Protein AF-A0A4S1ET11-F1 (afdb_monomer)

Mean predicted aligned error: 4.86 Å

Sequence (98 aa):
SSVYYMTDGLSEVQQLQFAEPKMDIRYEKNDSDGKLLGMSIVGFDTTGWAVNSDYDPDTHTITTFNKWRGVGDASDAGTYLFRDGDFSLVQYDVDASY

Radius of gyration: 15.8 Å; Cα contacts (8 Å, |Δi|>4): 198; chains: 1; bounding box: 35×20×48 Å

Structure (mmCIF, N/CA/C/O backbone):
data_AF-A0A4S1ET11-F1
#
_entry.id   AF-A0A4S1ET11-F1
#
loop_
_atom_site.group_PDB
_atom_site.id
_atom_site.type_symbol
_atom_site.label_atom_id
_atom_site.label_alt_id
_atom_site.label_comp_id
_atom_site.label_asym_id
_atom_site.label_entity_id
_atom_site.label_seq_id
_atom_site.pdbx_PDB_ins_code
_atom_site.Cartn_x
_atom_site.Cartn_y
_atom_site.Cartn_z
_atom_site.occupancy
_atom_site.B_iso_or_equiv
_atom_site.auth_seq_id
_atom_site.auth_comp_id
_atom_site.auth_asym_id
_atom_site.auth_atom_id
_atom_site.pdbx_PDB_model_num
ATOM 1 N N . SER A 1 1 ? 4.898 12.828 0.565 1.00 88.12 1 SER A N 1
ATOM 2 C CA . SER A 1 1 ? 4.168 12.102 -0.486 1.00 88.12 1 SER A CA 1
ATOM 3 C C . SER A 1 1 ? 4.975 12.117 -1.762 1.00 88.12 1 SER A C 1
ATOM 5 O O . SER A 1 1 ? 5.713 13.076 -1.976 1.00 88.12 1 SER A O 1
ATOM 7 N N . SER A 1 2 ? 4.807 11.085 -2.578 1.00 95.69 2 SER A N 1
ATOM 8 C CA . SER A 1 2 ? 5.524 10.846 -3.829 1.00 95.69 2 SER A CA 1
ATOM 9 C C . SER A 1 2 ? 4.528 10.641 -4.973 1.00 95.69 2 SER A C 1
ATOM 11 O O . SER A 1 2 ? 3.373 10.286 -4.737 1.00 95.69 2 SER A O 1
ATOM 13 N N . VAL A 1 3 ? 4.976 10.866 -6.207 1.00 96.94 3 VAL A N 1
ATOM 14 C CA . VAL A 1 3 ? 4.238 10.542 -7.436 1.00 96.94 3 VAL A CA 1
ATOM 15 C C . VAL A 1 3 ? 5.124 9.623 -8.264 1.00 96.94 3 VAL A C 1
ATOM 17 O O . VAL A 1 3 ? 6.308 9.914 -8.435 1.00 96.94 3 VAL A O 1
ATOM 20 N N . TYR A 1 4 ? 4.554 8.531 -8.767 1.00 96.19 4 TYR A N 1
ATOM 21 C CA . TYR A 1 4 ? 5.271 7.541 -9.561 1.00 96.19 4 TYR A CA 1
ATOM 22 C C . TYR A 1 4 ? 4.874 7.656 -11.027 1.00 96.19 4 TYR A C 1
ATOM 24 O O . TYR A 1 4 ? 3.714 7.896 -11.362 1.00 96.19 4 TYR A O 1
ATOM 32 N N . TYR A 1 5 ? 5.861 7.470 -11.893 1.00 94.25 5 TYR A N 1
ATOM 33 C CA . TYR A 1 5 ? 5.672 7.361 -13.328 1.00 94.25 5 TYR A CA 1
ATOM 34 C C . TYR A 1 5 ? 6.286 6.054 -13.794 1.00 94.25 5 TYR A C 1
ATOM 36 O O . TYR A 1 5 ? 7.332 5.639 -13.293 1.00 94.25 5 TYR A O 1
ATOM 44 N N . MET A 1 6 ? 5.646 5.441 -14.775 1.00 91.00 6 MET A N 1
ATOM 45 C CA . MET A 1 6 ? 6.143 4.261 -15.457 1.00 91.00 6 MET A CA 1
ATOM 46 C C . MET A 1 6 ? 6.179 4.513 -16.957 1.00 91.00 6 MET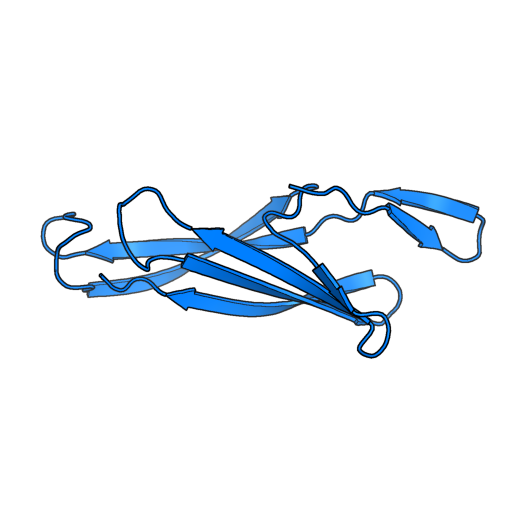 A C 1
ATOM 48 O O . MET A 1 6 ? 5.488 5.390 -17.473 1.00 91.00 6 MET A O 1
ATOM 52 N N . THR A 1 7 ? 7.015 3.750 -17.645 1.00 88.44 7 THR A N 1
ATOM 53 C CA . THR A 1 7 ? 7.014 3.685 -19.101 1.00 88.44 7 THR A CA 1
AT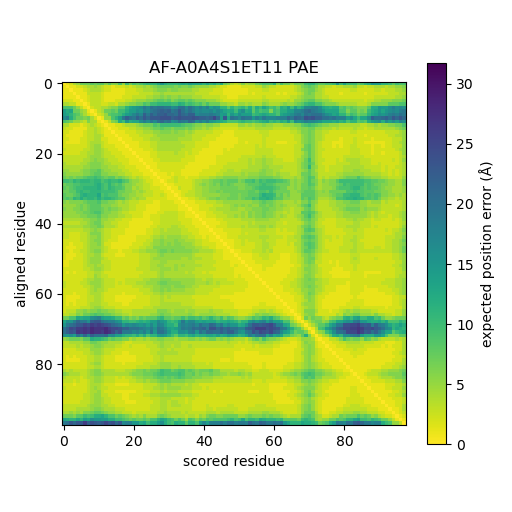OM 54 C C . THR A 1 7 ? 6.669 2.270 -19.495 1.00 88.44 7 THR A C 1
ATOM 56 O O . THR A 1 7 ? 7.227 1.317 -18.943 1.00 88.44 7 THR A O 1
ATOM 59 N N . ASP A 1 8 ? 5.780 2.126 -20.465 1.00 73.44 8 ASP A N 1
ATOM 60 C CA . ASP A 1 8 ? 5.735 0.884 -21.214 1.00 73.44 8 ASP A CA 1
ATOM 61 C C . ASP A 1 8 ? 6.916 0.863 -22.205 1.00 73.44 8 ASP A C 1
ATOM 63 O O . ASP A 1 8 ? 7.580 1.875 -22.463 1.00 73.44 8 ASP A O 1
ATOM 67 N N . GLY A 1 9 ? 7.241 -0.304 -22.758 1.00 69.19 9 GLY A N 1
ATOM 68 C CA . GLY A 1 9 ? 8.323 -0.437 -23.742 1.00 69.19 9 GLY A CA 1
ATOM 69 C C . GLY A 1 9 ? 8.096 0.345 -25.049 1.00 69.19 9 GLY A C 1
ATOM 70 O O . GLY A 1 9 ? 8.945 0.278 -25.937 1.00 69.19 9 GLY A O 1
ATOM 71 N N . LEU A 1 10 ? 6.974 1.065 -25.186 1.00 76.88 10 LEU A N 1
ATOM 72 C CA . LEU A 1 10 ? 6.605 1.888 -26.340 1.00 76.88 10 LEU A CA 1
ATOM 73 C C . LEU A 1 10 ? 6.932 3.379 -26.127 1.00 76.88 10 LEU A C 1
ATOM 75 O O . LEU A 1 10 ? 6.649 4.196 -27.001 1.00 76.88 10 LEU A O 1
ATOM 79 N N . SER A 1 11 ? 7.642 3.710 -25.039 1.00 67.62 11 SER A N 1
ATOM 80 C CA . SER A 1 11 ? 8.099 5.064 -24.674 1.00 67.62 11 SER A CA 1
ATOM 81 C C . SER A 1 11 ? 6.987 6.025 -24.239 1.00 67.62 11 SER A C 1
ATOM 83 O O . SER A 1 11 ? 7.203 7.241 -24.232 1.00 67.62 11 SER A O 1
ATOM 85 N N . GLU A 1 12 ? 5.810 5.516 -23.865 1.00 83.94 12 GLU A N 1
ATOM 86 C CA . GLU A 1 12 ? 4.761 6.344 -23.273 1.00 83.94 12 GLU A CA 1
ATOM 87 C C . GLU A 1 12 ? 4.977 6.460 -21.760 1.00 83.94 12 GLU A C 1
ATOM 89 O O . GLU A 1 12 ? 5.002 5.462 -21.045 1.00 83.94 12 GLU A O 1
ATOM 94 N N . VAL A 1 13 ? 5.147 7.689 -21.263 1.00 90.44 13 VAL A N 1
ATOM 95 C CA . VAL A 1 13 ? 5.242 7.961 -19.823 1.00 90.44 13 VAL A CA 1
ATOM 96 C C . VAL A 1 13 ? 3.836 8.108 -19.258 1.00 90.44 13 VAL A C 1
ATOM 98 O O . VAL A 1 13 ? 3.109 9.030 -19.630 1.00 90.44 13 VAL A O 1
ATOM 101 N N . GLN A 1 14 ? 3.479 7.242 -18.316 1.00 91.44 14 GLN A N 1
ATOM 102 C CA . GLN A 1 14 ? 2.182 7.244 -17.649 1.00 91.44 14 GLN A CA 1
ATOM 103 C C . GLN A 1 14 ? 2.361 7.447 -16.145 1.00 91.44 14 GLN A C 1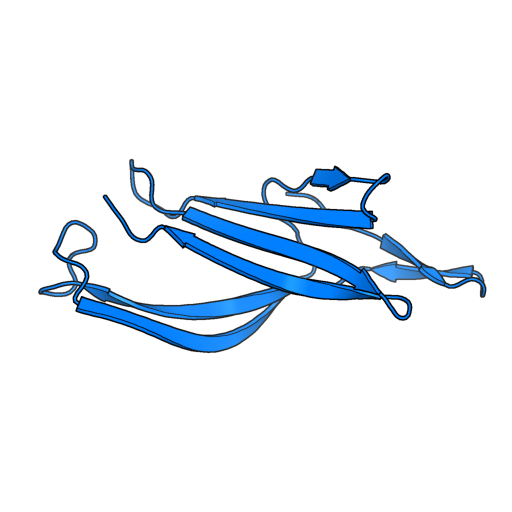
ATOM 105 O O . GLN A 1 14 ? 3.253 6.870 -15.522 1.00 91.44 14 GLN A O 1
ATOM 110 N N . GLN A 1 15 ? 1.525 8.303 -15.555 1.00 94.12 15 GLN A N 1
ATOM 111 C CA . GLN A 1 15 ? 1.486 8.461 -14.104 1.00 94.12 15 GLN A CA 1
ATOM 112 C C . GLN A 1 15 ? 0.753 7.268 -13.494 1.00 94.12 15 GLN A C 1
ATOM 114 O O . GLN A 1 15 ? -0.419 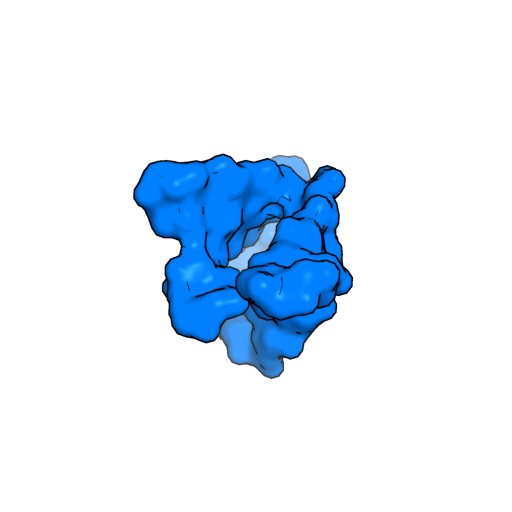7.044 -13.803 1.00 94.12 15 GLN A O 1
ATOM 119 N N . LEU A 1 16 ? 1.414 6.568 -12.576 1.00 95.06 16 LEU A N 1
ATOM 120 C CA . LEU A 1 16 ? 0.810 5.457 -11.855 1.00 95.06 16 LEU A CA 1
ATOM 121 C C . LEU A 1 16 ? -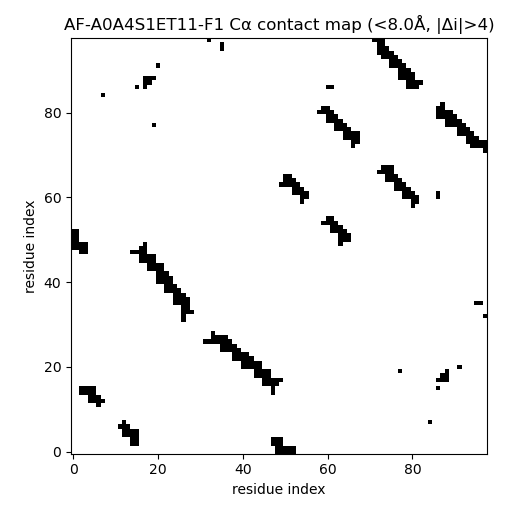0.330 5.956 -10.956 1.00 95.06 16 LEU A C 1
ATOM 123 O O . LEU A 1 16 ? -0.206 6.988 -10.288 1.00 95.06 16 LEU A O 1
ATOM 127 N N . GLN A 1 17 ? -1.433 5.211 -10.944 1.00 95.75 17 GLN A N 1
ATOM 128 C CA . GLN A 1 17 ? -2.548 5.410 -10.024 1.00 95.75 17 GLN A CA 1
ATOM 129 C C . GLN A 1 17 ? -2.595 4.247 -9.032 1.00 95.75 17 GLN A C 1
ATOM 131 O O . GLN A 1 17 ? -2.413 3.095 -9.410 1.00 95.75 17 GLN A O 1
ATOM 136 N N . PHE A 1 18 ? -2.872 4.549 -7.771 1.00 96.12 18 PHE A N 1
ATOM 137 C CA . PHE A 1 18 ? -2.966 3.580 -6.687 1.00 96.12 18 PHE A CA 1
ATOM 138 C C . PHE A 1 18 ? -4.428 3.386 -6.300 1.00 96.12 18 PHE A C 1
ATOM 140 O O . PHE A 1 18 ? -5.148 4.364 -6.095 1.00 96.12 18 PHE A O 1
ATOM 147 N N . ALA A 1 19 ? -4.867 2.132 -6.206 1.00 96.44 19 ALA A N 1
ATOM 148 C CA . ALA A 1 19 ? -6.168 1.791 -5.644 1.00 96.44 19 ALA A CA 1
ATOM 149 C C . ALA A 1 19 ? -6.090 1.788 -4.112 1.00 96.44 19 ALA A C 1
ATOM 151 O O . ALA A 1 19 ? -5.254 1.087 -3.548 1.00 96.44 19 ALA A O 1
ATOM 152 N N . GLU A 1 20 ? -6.992 2.504 -3.448 1.00 95.31 20 GLU A N 1
ATOM 153 C CA . GLU A 1 20 ? -7.059 2.589 -1.986 1.00 95.31 20 GLU A CA 1
ATOM 154 C C . GLU A 1 20 ? -8.446 2.139 -1.496 1.00 95.31 20 GLU A C 1
ATOM 156 O O . GLU A 1 20 ? -9.465 2.667 -1.961 1.00 95.31 20 GLU A O 1
ATOM 161 N N . PRO A 1 21 ? -8.541 1.158 -0.577 1.00 95.62 21 PRO A N 1
ATOM 162 C CA . PRO A 1 21 ? -9.813 0.765 0.011 1.00 95.62 21 PRO A CA 1
ATOM 163 C C . PRO A 1 21 ? -10.434 1.903 0.817 1.00 95.62 21 PRO A C 1
ATOM 165 O O . PRO A 1 21 ? -9.816 2.490 1.704 1.00 95.62 21 PRO A O 1
ATOM 168 N N . LYS A 1 22 ? -11.717 2.154 0.577 1.00 93.62 22 LYS A N 1
ATOM 169 C CA . LYS A 1 22 ? -12.519 3.045 1.406 1.00 93.62 22 LYS A CA 1
ATOM 170 C C . LYS A 1 22 ? -13.112 2.261 2.568 1.00 93.62 22 LYS A C 1
ATOM 172 O O . LYS A 1 22 ? -13.931 1.362 2.360 1.00 93.62 22 LYS A O 1
ATOM 177 N N . MET A 1 23 ? -12.726 2.629 3.783 1.00 91.19 23 MET A N 1
ATOM 178 C CA . MET A 1 23 ? -13.127 1.937 5.007 1.00 91.19 23 MET A CA 1
ATOM 179 C C . MET A 1 23 ? -14.318 2.627 5.687 1.00 91.19 23 MET A C 1
ATOM 181 O O . MET A 1 23 ? -14.356 3.849 5.810 1.00 91.19 23 MET A O 1
ATOM 185 N N . ASP A 1 24 ? -15.273 1.832 6.167 1.00 91.31 24 ASP A N 1
ATOM 186 C CA . ASP A 1 24 ? -16.234 2.215 7.205 1.00 91.31 24 ASP A CA 1
ATOM 187 C C . ASP A 1 24 ? -15.763 1.605 8.528 1.00 91.31 24 ASP A C 1
ATOM 189 O O . ASP A 1 24 ? -15.745 0.378 8.680 1.00 91.31 24 ASP A O 1
ATOM 193 N N . ILE A 1 25 ? -15.342 2.467 9.454 1.00 89.19 25 ILE A N 1
ATOM 194 C CA . ILE A 1 25 ? -14.812 2.098 10.768 1.00 89.19 25 ILE A CA 1
ATOM 195 C C . ILE A 1 25 ? -15.753 2.659 11.822 1.00 89.19 25 ILE A C 1
ATOM 197 O O . ILE A 1 25 ? -16.027 3.859 11.860 1.00 89.19 25 ILE A O 1
ATOM 201 N N . ARG A 1 26 ? -16.264 1.778 12.680 1.00 90.75 26 ARG A N 1
ATOM 202 C CA . ARG A 1 26 ? -17.278 2.124 13.674 1.00 90.75 26 ARG A CA 1
ATOM 203 C C . ARG A 1 26 ? -16.730 1.919 15.068 1.00 90.75 26 ARG A C 1
ATOM 205 O O . ARG A 1 26 ? -16.323 0.811 15.416 1.00 90.75 26 ARG A O 1
ATOM 212 N N . TYR A 1 27 ? -16.822 2.962 15.875 1.00 89.75 27 TYR A N 1
ATOM 213 C CA . TYR A 1 27 ? -16.433 2.947 17.277 1.00 89.75 27 TYR A CA 1
ATOM 214 C C . TYR A 1 27 ? -17.645 3.146 18.189 1.00 89.75 27 TYR A C 1
ATOM 216 O O . TYR A 1 27 ? -18.672 3.703 17.784 1.00 89.75 27 TYR A O 1
ATOM 224 N N . GLU A 1 28 ? -17.545 2.674 19.431 1.00 91.75 28 GLU A N 1
ATOM 225 C CA . GLU A 1 28 ? -18.591 2.879 20.429 1.00 91.75 28 GLU A CA 1
ATOM 226 C C . GLU A 1 28 ? -18.867 4.378 20.615 1.00 91.75 28 GLU A C 1
ATOM 228 O O . GLU A 1 28 ? -17.949 5.176 20.758 1.00 91.75 28 GLU A O 1
ATOM 233 N N . LYS A 1 29 ? -20.150 4.770 20.581 1.00 90.44 29 LYS A N 1
ATOM 234 C CA . LYS A 1 29 ? -20.608 6.172 20.693 1.00 90.44 29 LYS A CA 1
ATOM 235 C C . LYS A 1 29 ? -20.019 7.134 19.643 1.00 90.44 29 LYS A C 1
ATOM 237 O O . LYS A 1 29 ? -20.134 8.341 19.830 1.00 90.44 29 LYS A O 1
ATOM 242 N N . ASN A 1 30 ? -19.470 6.625 18.535 1.00 83.62 30 ASN A N 1
ATOM 243 C CA . ASN A 1 30 ? -18.719 7.413 17.546 1.00 83.62 30 ASN A CA 1
ATOM 244 C C . ASN A 1 30 ? -17.500 8.141 18.146 1.00 83.62 30 ASN A C 1
ATOM 246 O O . ASN A 1 30 ? -17.124 9.209 17.666 1.00 83.62 30 ASN A O 1
ATOM 250 N N . ASP A 1 31 ? -16.914 7.578 19.200 1.00 84.12 31 ASP A N 1
ATOM 251 C CA . ASP A 1 31 ? -15.690 8.071 19.824 1.00 84.12 31 ASP A CA 1
ATOM 252 C C . ASP A 1 31 ? -14.488 7.320 19.240 1.00 84.12 31 ASP A C 1
ATOM 254 O O . ASP A 1 31 ? -14.412 6.105 19.395 1.00 84.12 31 ASP A O 1
ATOM 258 N N . SER A 1 32 ? -13.565 8.011 18.563 1.00 77.62 32 SER A N 1
ATOM 259 C CA . SER A 1 32 ? -12.369 7.382 17.977 1.00 77.62 32 SER A CA 1
ATOM 260 C C . SER A 1 32 ? -11.429 6.778 19.020 1.00 77.62 32 SER A C 1
ATOM 262 O O . SER A 1 32 ? -10.660 5.887 18.677 1.00 77.62 32 SER A O 1
ATOM 264 N N . ASP A 1 33 ? -11.527 7.224 20.276 1.00 79.94 33 ASP A N 1
ATOM 265 C CA . ASP A 1 33 ? -10.786 6.660 21.412 1.00 79.94 33 ASP A CA 1
ATOM 266 C C . ASP A 1 33 ? -11.573 5.508 22.084 1.00 79.94 33 ASP A C 1
ATOM 268 O O . ASP A 1 33 ? -11.126 4.881 23.047 1.00 79.94 33 ASP A O 1
ATOM 272 N N . GLY A 1 34 ? -12.790 5.238 21.602 1.00 81.00 34 GLY A N 1
ATOM 273 C CA . GLY A 1 34 ? -13.687 4.206 22.099 1.00 81.00 34 GLY A CA 1
ATOM 274 C C . GLY A 1 34 ? -13.381 2.814 21.544 1.00 81.00 34 GLY A C 1
ATOM 275 O O . GLY A 1 34 ? -12.578 2.608 20.639 1.00 81.00 34 GLY A O 1
ATOM 276 N N . LYS A 1 35 ? -14.081 1.801 22.065 1.00 86.88 35 LYS A N 1
ATOM 277 C CA . LYS A 1 35 ? -13.936 0.418 21.590 1.00 86.88 35 LYS A CA 1
ATOM 278 C C . LYS A 1 35 ? -14.323 0.302 20.108 1.00 86.88 35 LYS A C 1
ATOM 280 O O . LYS A 1 35 ? -15.441 0.667 19.738 1.00 86.88 35 LYS A O 1
ATOM 285 N N . LEU A 1 36 ? -13.456 -0.310 19.296 1.00 87.69 36 LEU A N 1
ATOM 286 C CA . LEU A 1 36 ? -13.772 -0.687 17.915 1.00 87.69 36 LEU A CA 1
ATOM 287 C C . LEU A 1 36 ? -14.944 -1.684 17.888 1.00 87.69 36 LEU A C 1
ATOM 289 O O . LEU A 1 36 ? -14.894 -2.753 18.504 1.00 87.69 36 LEU A O 1
ATOM 293 N N . LEU A 1 37 ? -16.007 -1.330 17.168 1.00 91.44 37 LEU A N 1
ATOM 294 C CA . LEU A 1 37 ? -17.207 -2.154 17.000 1.00 91.44 37 LEU A CA 1
ATOM 295 C C . LEU A 1 37 ? -17.197 -2.941 15.692 1.00 91.44 37 LEU A C 1
ATOM 297 O O . LEU A 1 37 ? -17.780 -4.022 15.625 1.00 91.44 37 LEU A O 1
ATOM 301 N N . GLY A 1 38 ? -16.561 -2.409 14.652 1.00 91.25 38 GLY A N 1
ATOM 302 C CA . GLY A 1 38 ? -16.462 -3.086 13.369 1.00 91.25 38 GLY A CA 1
ATOM 303 C C . GLY A 1 38 ? -15.726 -2.263 12.326 1.00 91.25 38 GLY A C 1
ATOM 304 O O . GLY A 1 38 ? -15.635 -1.040 12.425 1.00 91.25 38 GLY A O 1
ATOM 305 N N . MET A 1 39 ? -15.225 -2.967 11.318 1.00 90.69 39 MET A N 1
ATOM 306 C CA . MET A 1 39 ? -14.514 -2.396 10.189 1.00 90.69 39 MET A CA 1
ATOM 307 C C . MET A 1 39 ? -14.905 -3.148 8.920 1.00 90.69 39 MET A C 1
ATOM 309 O O . MET A 1 39 ? -14.947 -4.380 8.910 1.00 90.69 39 MET A O 1
ATOM 313 N N . SER A 1 40 ? -15.213 -2.410 7.858 1.00 94.38 40 SER A N 1
ATOM 314 C CA . SER A 1 40 ? -15.586 -2.989 6.566 1.00 94.38 40 SER A CA 1
ATOM 315 C C . SER A 1 40 ? -15.124 -2.117 5.409 1.00 94.38 40 SER A C 1
ATOM 317 O O . SER A 1 40 ? -15.112 -0.895 5.523 1.00 94.38 40 SER A O 1
ATOM 319 N N . ILE A 1 41 ? -14.782 -2.745 4.287 1.00 95.19 41 ILE A N 1
ATOM 320 C CA . ILE A 1 41 ? -14.541 -2.039 3.027 1.00 95.19 41 ILE A CA 1
ATOM 321 C C . ILE A 1 41 ? -15.901 -1.704 2.409 1.00 95.19 41 ILE A C 1
ATOM 323 O O . ILE A 1 41 ? -16.738 -2.590 2.232 1.00 95.19 41 ILE A O 1
ATOM 327 N N . VAL A 1 42 ? -16.113 -0.436 2.063 1.00 97.19 42 VAL A N 1
ATOM 328 C CA . VAL A 1 42 ? -17.347 0.052 1.418 1.00 97.19 42 VAL A CA 1
ATOM 329 C C . VAL A 1 42 ? -17.138 0.492 -0.031 1.00 97.19 42 VAL A C 1
ATOM 331 O O . VAL A 1 42 ? -18.099 0.829 -0.718 1.00 97.19 42 VAL A O 1
ATOM 334 N N . GLY A 1 43 ? -15.896 0.486 -0.511 1.00 97.50 43 GLY A N 1
ATOM 335 C CA . GLY A 1 43 ? -15.548 0.833 -1.883 1.00 97.50 43 GLY A CA 1
ATOM 336 C C . GLY A 1 43 ? -14.042 0.954 -2.070 1.00 97.50 43 GLY A C 1
ATOM 337 O O . GLY A 1 43 ? -13.273 0.602 -1.177 1.00 97.50 43 GLY A O 1
ATOM 338 N N . PHE A 1 44 ? -13.643 1.469 -3.227 1.00 97.00 44 PHE A N 1
ATOM 339 C CA . PHE A 1 44 ? -12.258 1.774 -3.565 1.00 97.00 44 PHE A CA 1
ATOM 340 C C . PHE A 1 44 ? -12.210 3.128 -4.264 1.00 97.00 44 PHE A C 1
ATOM 342 O O . PHE A 1 44 ? -13.053 3.402 -5.121 1.00 97.00 44 PHE A O 1
ATOM 349 N N . ASP A 1 45 ? -11.225 3.936 -3.897 1.00 95.44 45 ASP A N 1
ATOM 350 C CA . ASP A 1 45 ? -10.866 5.167 -4.589 1.00 95.44 45 ASP A CA 1
ATOM 351 C C . ASP A 1 45 ? -9.538 4.957 -5.337 1.00 95.44 45 ASP A C 1
ATOM 353 O O . ASP A 1 45 ? -8.812 3.988 -5.102 1.00 95.44 45 ASP A O 1
ATOM 357 N N . THR A 1 46 ? -9.224 5.856 -6.269 1.00 95.62 46 THR A N 1
ATOM 358 C CA . THR A 1 46 ? -7.931 5.876 -6.965 1.00 95.62 46 THR A CA 1
ATOM 359 C C . THR A 1 46 ? -7.223 7.197 -6.712 1.00 95.62 46 THR A C 1
ATOM 361 O O . THR A 1 46 ? -7.831 8.258 -6.882 1.00 95.62 46 THR A O 1
ATOM 364 N N . THR A 1 47 ? -5.938 7.146 -6.372 1.00 95.00 47 THR A N 1
ATOM 365 C CA . THR A 1 47 ? -5.102 8.329 -6.138 1.00 95.00 47 THR A CA 1
ATOM 366 C C . THR A 1 47 ? -3.832 8.297 -6.983 1.00 95.00 47 THR A C 1
ATOM 368 O O . THR A 1 47 ? -3.222 7.254 -7.183 1.00 95.00 47 THR A O 1
ATOM 371 N N . GLY A 1 48 ? -3.389 9.464 -7.449 1.00 96.06 48 GLY A N 1
ATOM 372 C CA . GLY A 1 48 ? -2.105 9.623 -8.139 1.00 96.06 48 GLY A CA 1
ATOM 373 C C . GLY A 1 48 ? -0.918 9.872 -7.201 1.00 96.06 48 GLY A C 1
ATOM 374 O O . GLY A 1 48 ? 0.167 10.206 -7.679 1.00 96.06 48 GLY A O 1
ATOM 375 N N . TRP A 1 49 ? -1.127 9.788 -5.883 1.00 94.88 49 TRP A N 1
ATOM 376 C CA . TRP A 1 49 ? -0.149 10.131 -4.850 1.00 94.88 49 TRP A CA 1
ATOM 377 C C . TRP A 1 49 ? 0.046 8.970 -3.888 1.00 94.88 49 TRP A C 1
ATOM 379 O O . TRP A 1 49 ? -0.925 8.386 -3.427 1.00 94.88 49 TRP A O 1
ATOM 389 N N . ALA A 1 50 ? 1.292 8.726 -3.500 1.00 95.31 50 ALA A N 1
ATOM 390 C CA . ALA A 1 50 ? 1.659 7.718 -2.518 1.00 95.31 50 ALA A CA 1
ATOM 391 C C . ALA A 1 50 ? 2.221 8.399 -1.257 1.00 95.31 50 ALA A C 1
ATOM 393 O O . ALA A 1 50 ? 3.148 9.217 -1.325 1.00 95.31 50 ALA A O 1
ATOM 394 N N . VAL A 1 51 ? 1.632 8.131 -0.092 1.00 93.81 51 VAL A N 1
ATOM 395 C CA . VAL A 1 51 ? 2.034 8.748 1.184 1.00 93.81 51 VAL A CA 1
ATOM 396 C C . VAL A 1 51 ? 3.051 7.857 1.898 1.00 93.81 51 VAL A C 1
ATOM 398 O O . VAL A 1 51 ? 2.857 6.650 1.983 1.00 93.81 51 VAL A O 1
ATOM 401 N N . ASN A 1 52 ? 4.142 8.474 2.381 1.00 95.19 52 ASN A N 1
ATOM 402 C CA . ASN A 1 52 ? 5.307 7.819 3.004 1.00 95.19 52 ASN A CA 1
ATOM 403 C C . ASN A 1 52 ? 5.703 6.511 2.309 1.00 95.19 52 ASN A C 1
ATOM 405 O O . ASN A 1 52 ? 5.812 5.468 2.946 1.00 95.19 52 ASN A O 1
ATOM 409 N N . SER A 1 53 ? 5.844 6.579 0.990 1.00 97.06 53 SER A N 1
ATOM 410 C CA . SER A 1 53 ? 6.026 5.405 0.159 1.00 97.06 53 SER A CA 1
ATOM 411 C C . SER A 1 53 ? 7.485 5.067 -0.092 1.00 97.06 53 SER A C 1
ATOM 413 O O . SER A 1 53 ? 8.339 5.957 -0.099 1.00 97.06 53 SER A O 1
ATOM 415 N N . ASP A 1 54 ? 7.733 3.797 -0.389 1.00 97.81 54 ASP A N 1
ATOM 416 C CA . ASP A 1 54 ? 9.035 3.280 -0.805 1.00 97.81 54 ASP A CA 1
ATOM 417 C C . ASP A 1 54 ? 8.872 2.299 -1.973 1.00 97.81 54 ASP A C 1
ATOM 419 O O . ASP A 1 54 ? 7.833 1.646 -2.084 1.00 97.81 54 ASP A O 1
ATOM 423 N N . TYR A 1 55 ? 9.866 2.240 -2.863 1.00 97.50 55 TYR A N 1
ATOM 424 C CA . TYR A 1 55 ? 9.911 1.274 -3.962 1.00 97.50 55 TYR A CA 1
ATOM 425 C C . TYR A 1 55 ? 11.085 0.322 -3.769 1.00 97.50 55 TYR A C 1
ATOM 427 O O . TYR A 1 55 ? 12.238 0.755 -3.771 1.00 97.50 55 TYR A O 1
ATOM 435 N N . ASP A 1 56 ? 10.780 -0.969 -3.692 1.00 97.81 56 ASP A N 1
ATOM 436 C CA . ASP A 1 56 ? 11.766 -2.036 -3.606 1.00 97.81 56 ASP A CA 1
ATOM 437 C C . ASP A 1 56 ? 12.002 -2.653 -5.000 1.00 97.81 56 ASP A C 1
ATOM 439 O O . ASP A 1 56 ? 11.108 -3.320 -5.538 1.00 97.81 56 ASP A O 1
ATOM 443 N N . PRO A 1 57 ? 13.191 -2.464 -5.605 1.00 95.75 57 PRO A N 1
ATOM 444 C CA . PRO A 1 57 ? 13.513 -3.019 -6.915 1.00 95.75 57 PRO A CA 1
ATOM 445 C C . PRO A 1 57 ? 13.738 -4.537 -6.906 1.00 95.75 57 PRO A C 1
ATOM 447 O O . PRO A 1 57 ? 13.622 -5.156 -7.963 1.00 95.75 57 PRO A O 1
ATOM 450 N N . ASP A 1 58 ? 14.046 -5.150 -5.760 1.00 97.56 58 ASP A N 1
ATOM 451 C CA . ASP A 1 58 ? 14.290 -6.593 -5.685 1.00 97.56 58 ASP A CA 1
ATOM 452 C C . ASP A 1 58 ? 12.963 -7.358 -5.763 1.00 97.56 58 ASP A C 1
ATOM 454 O O . ASP A 1 58 ? 12.847 -8.370 -6.461 1.00 97.56 58 ASP A O 1
ATOM 458 N N . THR A 1 59 ? 11.930 -6.838 -5.095 1.00 96.75 59 THR A N 1
ATOM 459 C CA . THR A 1 59 ? 10.583 -7.431 -5.086 1.00 96.75 59 THR A CA 1
ATOM 460 C C . THR A 1 59 ? 9.619 -6.795 -6.087 1.00 96.75 59 THR A C 1
ATOM 462 O O . THR A 1 59 ? 8.542 -7.343 -6.319 1.00 96.75 59 THR A O 1
ATOM 465 N N . HIS A 1 60 ? 10.006 -5.680 -6.713 1.00 96.44 60 HIS A N 1
ATOM 466 C CA . HIS A 1 60 ? 9.152 -4.847 -7.566 1.00 96.44 60 HIS A CA 1
ATOM 467 C C . HIS A 1 60 ? 7.844 -4.463 -6.866 1.00 96.44 60 HIS A C 1
ATOM 469 O O . HIS A 1 60 ? 6.747 -4.612 -7.415 1.00 96.44 60 HIS A O 1
ATOM 475 N N . THR A 1 61 ? 7.967 -3.978 -5.631 1.00 98.19 61 THR A N 1
ATOM 476 C CA . THR A 1 61 ? 6.827 -3.539 -4.829 1.00 98.19 61 THR A CA 1
ATOM 477 C C . THR A 1 61 ? 6.918 -2.063 -4.493 1.00 98.19 61 THR A C 1
ATOM 479 O O . THR A 1 61 ? 8.000 -1.519 -4.288 1.00 98.19 61 THR A O 1
ATOM 482 N N . ILE A 1 62 ? 5.764 -1.406 -4.439 1.00 98.38 62 ILE A N 1
ATOM 483 C CA . ILE A 1 62 ? 5.619 -0.096 -3.810 1.00 98.38 62 ILE A CA 1
ATOM 484 C C . ILE A 1 62 ? 4.856 -0.311 -2.514 1.00 98.38 62 ILE A C 1
ATOM 486 O O . ILE A 1 62 ? 3.832 -0.994 -2.506 1.00 98.38 62 ILE A O 1
ATOM 490 N N . THR A 1 63 ? 5.330 0.283 -1.428 1.00 98.31 63 THR A N 1
ATOM 491 C CA . THR A 1 63 ? 4.582 0.335 -0.170 1.00 98.31 63 THR A CA 1
ATOM 492 C C . THR A 1 63 ? 4.123 1.757 0.112 1.00 98.31 63 THR A C 1
ATOM 494 O O . THR A 1 63 ? 4.764 2.715 -0.317 1.00 98.31 63 THR A O 1
ATOM 497 N N . THR A 1 64 ? 3.003 1.909 0.810 1.00 97.25 64 THR A N 1
ATOM 498 C CA . THR A 1 64 ? 2.518 3.180 1.361 1.00 97.25 64 THR A CA 1
ATOM 499 C C . THR A 1 64 ? 2.266 3.019 2.848 1.00 97.25 64 THR A C 1
ATOM 501 O O . THR A 1 64 ? 1.941 1.928 3.309 1.00 97.25 64 THR A O 1
ATOM 504 N N . PHE A 1 65 ? 2.399 4.110 3.599 1.00 95.00 65 PHE A N 1
ATOM 505 C CA . PHE A 1 65 ? 2.080 4.120 5.022 1.00 95.00 65 PHE A CA 1
ATOM 506 C C . PHE A 1 65 ? 1.502 5.471 5.433 1.00 95.00 65 PHE A C 1
ATOM 508 O O . PHE A 1 65 ? 2.146 6.514 5.286 1.00 95.00 65 PHE A O 1
ATOM 515 N N . ASN A 1 66 ? 0.299 5.478 5.986 1.00 90.38 66 ASN A N 1
ATOM 516 C CA . ASN A 1 66 ? -0.373 6.694 6.409 1.00 90.38 66 ASN A CA 1
ATOM 517 C C . ASN A 1 66 ? -0.817 6.588 7.865 1.00 90.38 66 ASN A C 1
ATOM 519 O O . ASN A 1 66 ? -1.293 5.553 8.313 1.00 90.38 66 ASN A O 1
ATOM 523 N N . LYS A 1 67 ? -0.671 7.685 8.610 1.00 87.06 67 LYS A N 1
ATOM 524 C CA . LYS A 1 67 ? -1.186 7.795 9.978 1.00 87.06 67 LYS A CA 1
ATOM 525 C C . LYS A 1 67 ? -2.439 8.650 9.968 1.00 87.06 67 LYS A C 1
ATOM 527 O O . LYS A 1 67 ? -2.463 9.711 9.338 1.00 87.06 67 LYS A O 1
ATOM 532 N N . TRP A 1 68 ? -3.469 8.217 10.681 1.00 80.88 68 TRP A N 1
ATOM 533 C CA . TRP A 1 68 ? -4.706 8.985 10.781 1.00 80.88 68 TRP A CA 1
ATOM 534 C C . TRP A 1 68 ? -4.551 10.160 11.748 1.00 80.88 68 TRP A C 1
ATOM 536 O O . TRP A 1 68 ? -3.591 10.255 12.514 1.00 80.88 68 TRP A O 1
ATOM 546 N N . ARG A 1 69 ? -5.487 11.115 11.706 1.00 65.81 69 ARG A N 1
ATOM 547 C CA . ARG A 1 69 ? -5.473 12.227 12.664 1.00 65.81 69 ARG A CA 1
ATOM 548 C C . ARG A 1 69 ? -5.913 11.740 14.047 1.00 65.81 69 ARG A C 1
ATOM 550 O O . ARG A 1 69 ? -7.095 11.537 14.279 1.00 65.81 69 ARG A O 1
ATOM 557 N N . GLY A 1 70 ? -4.940 11.649 14.944 1.00 58.00 70 GLY A N 1
ATOM 558 C CA . GLY A 1 70 ? -5.031 11.319 16.366 1.00 58.00 70 GLY A CA 1
ATOM 559 C C . GLY A 1 70 ? -3.597 11.128 16.868 1.00 58.00 70 GLY A C 1
ATOM 560 O O . GLY A 1 70 ? -2.729 10.736 16.091 1.00 58.00 70 GLY A O 1
ATOM 561 N N . VAL A 1 71 ? -3.275 11.487 18.110 1.00 44.56 71 VAL A N 1
ATOM 562 C CA . VAL A 1 71 ? -1.916 11.283 18.648 1.00 44.56 71 VAL A CA 1
ATOM 563 C C . VAL A 1 71 ? -1.788 9.811 19.066 1.00 44.56 71 VAL A C 1
ATOM 565 O O . VAL A 1 71 ? -1.869 9.514 20.246 1.00 44.56 71 VAL A O 1
ATOM 568 N N . GLY A 1 72 ? -1.646 8.881 18.117 1.00 56.69 72 GLY A N 1
ATOM 569 C CA . GLY A 1 72 ? -1.603 7.439 18.414 1.00 56.69 72 GLY A CA 1
ATOM 570 C C . GLY A 1 72 ? -1.570 6.545 17.173 1.00 56.69 72 GLY A C 1
ATOM 571 O O . GLY A 1 72 ? -1.753 7.038 16.063 1.00 56.69 72 GLY A O 1
ATOM 572 N N . ASP A 1 73 ? -1.291 5.255 17.383 1.00 66.19 73 ASP A N 1
ATOM 573 C CA . ASP A 1 73 ? -0.817 4.220 16.437 1.00 66.19 73 ASP A CA 1
ATOM 574 C C . ASP A 1 73 ? -1.751 3.849 15.264 1.00 66.19 73 ASP A C 1
ATOM 576 O O . ASP A 1 73 ? -1.400 3.010 14.429 1.00 66.19 73 ASP A O 1
ATOM 580 N N . ALA A 1 74 ? -2.894 4.527 15.131 1.00 83.25 74 ALA A N 1
ATOM 581 C CA . ALA A 1 74 ? -3.835 4.280 14.051 1.00 83.25 74 ALA A CA 1
ATOM 582 C C . ALA A 1 74 ? -3.232 4.621 12.679 1.00 83.25 74 ALA A C 1
ATOM 584 O O . ALA A 1 74 ? -2.777 5.746 12.414 1.00 83.25 74 ALA A O 1
ATOM 585 N N . SER A 1 75 ? -3.225 3.632 11.794 1.00 89.50 75 SER A N 1
ATOM 586 C CA . SER A 1 75 ? -2.549 3.718 10.508 1.00 89.50 75 SER A CA 1
ATOM 587 C C . SER A 1 75 ? -3.145 2.792 9.459 1.00 89.50 75 SER A C 1
ATOM 589 O O . SER A 1 75 ? -3.829 1.815 9.759 1.00 89.50 75 SER A O 1
ATOM 591 N N . ASP A 1 76 ? -2.853 3.111 8.206 1.00 92.69 76 ASP A N 1
ATOM 592 C CA . ASP A 1 76 ? -3.061 2.224 7.073 1.00 92.69 76 ASP A CA 1
ATOM 593 C C . ASP A 1 76 ? -1.757 2.035 6.292 1.00 92.69 76 ASP A C 1
ATOM 595 O O . ASP A 1 76 ? -0.895 2.920 6.249 1.00 92.69 76 ASP A O 1
ATOM 599 N N . ALA A 1 77 ? -1.602 0.850 5.709 1.00 95.69 77 ALA A N 1
ATOM 600 C CA . ALA A 1 77 ? -0.472 0.499 4.868 1.00 95.69 77 ALA A CA 1
ATOM 601 C C . ALA A 1 77 ? -0.943 -0.266 3.633 1.00 95.69 77 ALA A C 1
ATOM 603 O O . ALA A 1 77 ? -1.717 -1.216 3.741 1.00 95.69 77 ALA A O 1
ATOM 604 N N . GLY A 1 78 ? -0.454 0.126 2.460 1.00 97.38 78 GLY A N 1
ATOM 605 C CA . GLY A 1 78 ? -0.726 -0.559 1.199 1.00 97.38 78 GLY A CA 1
ATOM 606 C C . GLY A 1 78 ? 0.539 -1.185 0.630 1.00 97.38 78 GLY A C 1
ATOM 607 O O . GLY A 1 78 ? 1.592 -0.554 0.643 1.00 97.38 78 GLY A O 1
ATOM 608 N N . THR A 1 79 ? 0.426 -2.393 0.081 1.00 98.38 79 THR A N 1
ATOM 609 C CA . THR A 1 79 ? 1.482 -3.028 -0.719 1.00 98.38 79 THR A CA 1
ATOM 610 C C . THR A 1 79 ? 0.972 -3.259 -2.129 1.00 98.38 79 THR A C 1
ATOM 612 O O . THR A 1 79 ? -0.042 -3.933 -2.341 1.00 98.38 79 THR A O 1
ATOM 615 N N . TYR A 1 80 ? 1.708 -2.726 -3.096 1.00 98.19 80 TYR A N 1
ATOM 616 C CA . TYR A 1 80 ? 1.406 -2.799 -4.514 1.00 98.19 80 TYR A CA 1
ATOM 617 C C . TYR A 1 80 ? 2.494 -3.601 -5.213 1.00 98.19 80 TYR A C 1
ATOM 619 O O . TYR A 1 80 ? 3.670 -3.260 -5.115 1.00 98.19 80 TYR A O 1
ATOM 627 N N . LEU A 1 81 ? 2.111 -4.661 -5.917 1.00 97.88 81 LEU A N 1
ATOM 628 C CA . LEU A 1 81 ? 3.036 -5.532 -6.636 1.00 97.88 81 LEU A CA 1
ATOM 629 C C . LEU A 1 81 ? 2.983 -5.222 -8.127 1.00 97.88 81 LEU A C 1
ATOM 631 O O . LEU A 1 81 ? 1.896 -5.211 -8.709 1.00 97.88 81 LEU A O 1
ATOM 635 N N . PHE A 1 82 ? 4.148 -5.040 -8.747 1.00 95.69 82 PHE A N 1
ATOM 636 C CA . PHE A 1 82 ? 4.237 -4.981 -10.197 1.00 95.69 82 PHE A CA 1
ATOM 637 C C . PHE A 1 82 ? 3.965 -6.359 -10.804 1.00 95.69 82 PHE A C 1
ATOM 639 O O . PHE A 1 82 ? 4.710 -7.319 -10.585 1.00 95.69 82 PHE A O 1
ATOM 646 N N . ARG A 1 83 ? 2.895 -6.465 -11.586 1.00 90.38 83 ARG A N 1
ATOM 647 C CA . ARG A 1 83 ? 2.527 -7.685 -12.299 1.00 90.38 83 ARG A CA 1
ATOM 648 C C . ARG A 1 83 ? 1.721 -7.334 -13.541 1.00 90.38 83 ARG A C 1
ATOM 650 O O . ARG A 1 83 ? 0.922 -6.410 -13.527 1.00 90.38 83 ARG A O 1
ATOM 657 N N . ASP A 1 84 ? 1.935 -8.087 -14.617 1.00 88.50 84 ASP A N 1
ATOM 658 C CA . ASP A 1 84 ? 1.189 -7.935 -15.873 1.00 88.50 84 ASP A CA 1
ATOM 659 C C . ASP A 1 84 ? 1.260 -6.510 -16.464 1.00 88.50 84 ASP A C 1
ATOM 661 O O . ASP A 1 84 ? 0.372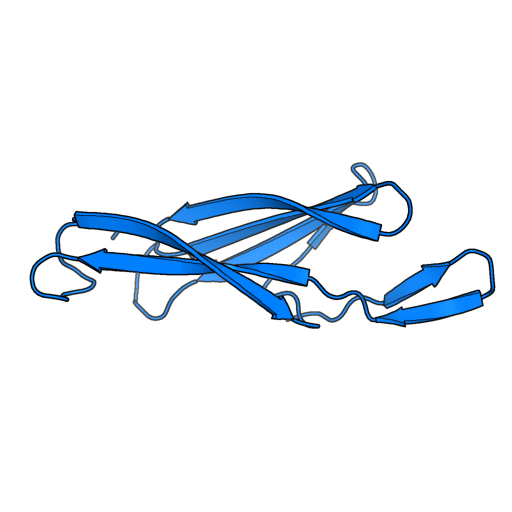 -6.077 -17.191 1.00 88.50 84 ASP A O 1
ATOM 665 N N . GLY A 1 85 ? 2.362 -5.801 -16.186 1.00 89.56 85 GLY A N 1
ATOM 666 C CA . GLY A 1 85 ? 2.633 -4.474 -16.728 1.00 89.56 85 GLY A CA 1
ATOM 667 C C . GLY A 1 85 ? 2.085 -3.309 -15.907 1.00 89.56 85 GLY A C 1
ATOM 66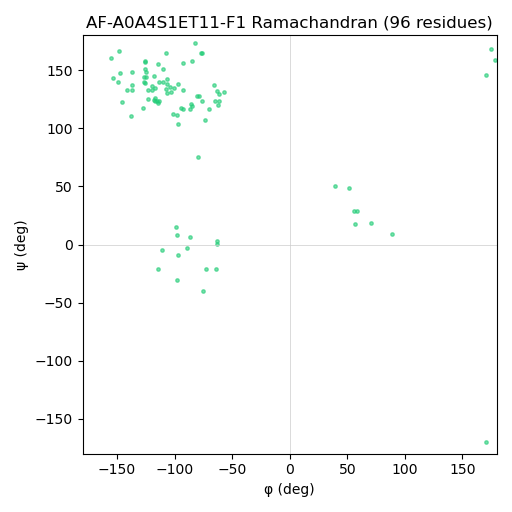8 O O . GLY A 1 85 ? 2.171 -2.196 -16.405 1.00 89.56 85 GLY A O 1
ATOM 669 N N . ASP A 1 86 ? 1.568 -3.530 -14.693 1.00 91.81 86 ASP A N 1
ATOM 670 C CA . ASP A 1 86 ? 1.081 -2.466 -13.800 1.00 91.81 86 ASP A CA 1
ATOM 671 C C . ASP A 1 86 ? 1.281 -2.824 -12.311 1.00 91.81 86 ASP A C 1
ATOM 673 O O . ASP A 1 86 ? 1.566 -3.974 -11.969 1.0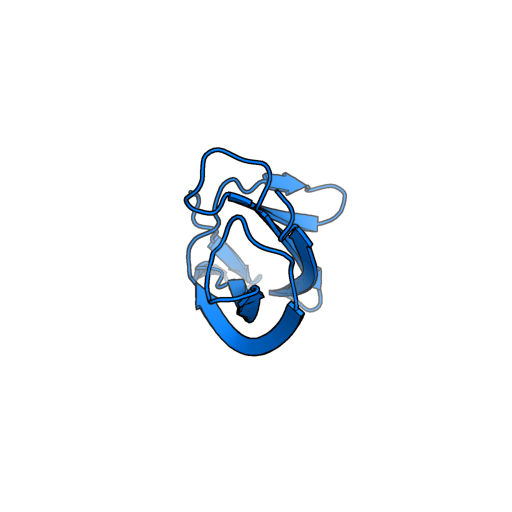0 91.81 86 ASP A O 1
ATOM 677 N N . PHE A 1 87 ? 1.141 -1.853 -11.407 1.00 95.44 87 PHE A N 1
ATOM 678 C CA . PHE A 1 87 ? 1.154 -2.075 -9.959 1.00 95.44 87 PHE A CA 1
ATOM 679 C C . PHE A 1 87 ? -0.264 -2.288 -9.428 1.00 95.44 87 PHE A C 1
ATOM 681 O O . PHE A 1 87 ? -1.101 -1.390 -9.443 1.00 95.44 87 PHE A O 1
ATOM 688 N N . SER A 1 88 ? -0.525 -3.477 -8.889 1.00 95.88 88 SER A N 1
ATOM 689 C CA . SER A 1 88 ? -1.819 -3.826 -8.291 1.00 95.88 88 SER A CA 1
ATOM 690 C C . SER A 1 88 ? -1.730 -3.882 -6.770 1.00 95.88 88 SER A C 1
ATOM 692 O O . SER A 1 88 ? -0.782 -4.456 -6.235 1.00 95.88 88 SER A O 1
ATOM 694 N N . LEU A 1 89 ? -2.734 -3.349 -6.067 1.00 97.38 89 LEU A N 1
ATOM 695 C CA . LEU A 1 89 ? -2.866 -3.520 -4.616 1.00 97.38 89 LEU A CA 1
ATOM 696 C C . LEU A 1 89 ? -3.048 -5.010 -4.292 1.00 97.38 89 LEU A C 1
ATOM 698 O O . LEU A 1 89 ? -4.016 -5.628 -4.736 1.00 97.38 89 LEU A O 1
ATOM 702 N N . VAL A 1 90 ? -2.132 -5.579 -3.508 1.00 97.25 90 VAL A N 1
ATOM 703 C CA . VAL A 1 90 ? -2.171 -6.998 -3.104 1.00 97.25 90 VAL A CA 1
ATOM 704 C C . VAL A 1 90 ? -2.391 -7.191 -1.607 1.00 97.25 90 VAL A C 1
ATOM 706 O O . VAL A 1 90 ? -2.849 -8.255 -1.195 1.00 97.25 90 VAL A O 1
ATOM 709 N N . GLN A 1 91 ? -2.101 -6.172 -0.799 1.00 97.06 91 GLN A N 1
ATOM 710 C CA . GLN A 1 91 ? -2.317 -6.189 0.643 1.00 97.06 91 GLN A CA 1
ATOM 711 C C . GLN A 1 91 ? -2.633 -4.780 1.130 1.00 97.06 91 GLN A C 1
ATOM 713 O O . GLN A 1 91 ? -2.028 -3.8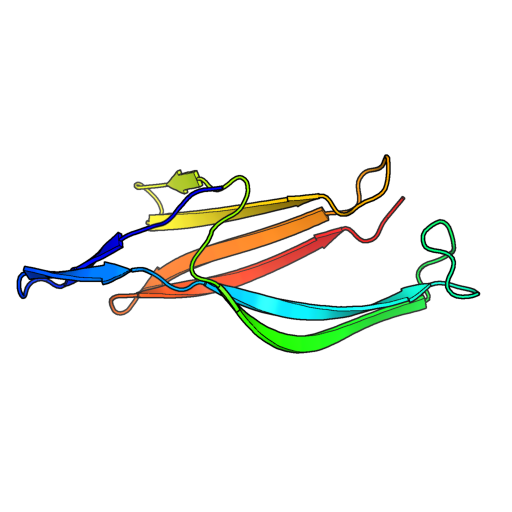12 0.669 1.00 97.06 91 GLN A O 1
ATOM 718 N N . TYR A 1 92 ? -3.584 -4.688 2.054 1.00 96.06 92 TYR A N 1
ATOM 719 C CA . TYR A 1 92 ? -3.935 -3.451 2.730 1.00 96.06 92 TYR A CA 1
ATOM 720 C C . TYR A 1 92 ? -4.151 -3.747 4.209 1.00 96.06 92 TYR A C 1
ATOM 722 O O . TYR A 1 92 ? -5.104 -4.443 4.572 1.00 96.06 92 TYR A O 1
ATOM 730 N N . ASP A 1 93 ? -3.243 -3.250 5.037 1.00 94.44 93 ASP A N 1
ATOM 731 C CA . ASP A 1 93 ? -3.273 -3.432 6.479 1.00 94.44 93 ASP A CA 1
ATOM 732 C C . ASP A 1 93 ? -3.824 -2.172 7.128 1.00 94.44 93 ASP A C 1
ATOM 734 O O . ASP A 1 93 ? -3.450 -1.055 6.775 1.00 94.44 93 ASP A O 1
ATOM 738 N N . VAL A 1 94 ? -4.728 -2.359 8.083 1.00 91.25 94 VAL A N 1
ATOM 739 C CA . VAL A 1 94 ? -5.330 -1.263 8.832 1.00 91.25 94 VAL A CA 1
ATOM 740 C C . VAL A 1 94 ? -5.162 -1.545 10.309 1.00 91.25 94 VAL A C 1
ATOM 742 O O . VAL A 1 94 ? -5.719 -2.516 10.829 1.00 91.25 94 VAL A O 1
ATOM 745 N N . ASP A 1 95 ? -4.427 -0.667 10.976 1.00 88.31 95 ASP A N 1
ATOM 746 C CA . ASP A 1 95 ? -4.393 -0.595 12.422 1.00 88.31 95 ASP A CA 1
ATOM 747 C C . ASP A 1 95 ? -5.367 0.496 12.871 1.00 88.31 95 ASP A C 1
ATOM 749 O O . ASP A 1 95 ? -5.115 1.688 12.726 1.00 88.31 95 ASP A O 1
ATOM 753 N N . ALA A 1 96 ? -6.521 0.073 13.377 1.00 81.62 96 ALA A N 1
ATOM 754 C CA . ALA A 1 96 ? -7.542 0.964 13.918 1.00 81.62 96 ALA A CA 1
ATOM 755 C C . ALA A 1 96 ? -7.479 1.047 15.454 1.00 81.62 96 ALA A C 1
ATOM 757 O O . ALA A 1 96 ? -8.466 1.457 16.077 1.00 81.62 96 ALA A O 1
ATOM 758 N N . SER A 1 97 ? -6.374 0.587 16.054 1.00 70.44 97 SER A N 1
ATOM 759 C CA . SER A 1 97 ? -6.178 0.573 17.499 1.00 70.44 97 SER A CA 1
ATOM 760 C C . SER A 1 97 ? -5.646 1.901 18.034 1.00 70.44 97 SER A C 1
ATOM 762 O O . SER A 1 97 ? -5.077 2.723 17.311 1.00 70.44 97 SER A O 1
ATOM 764 N N . TYR A 1 98 ? -5.895 2.096 19.324 1.00 61.62 98 TYR A N 1
ATOM 765 C CA . TYR A 1 98 ? -5.381 3.173 20.154 1.00 61.62 98 TYR A CA 1
ATOM 766 C C . TYR A 1 98 ? -4.985 2.581 21.508 1.00 61.62 98 TYR A C 1
ATOM 768 O O . TYR A 1 98 ? -5.685 1.635 21.954 1.00 61.62 98 TYR A O 1
#

Secondary structure (DSSP, 8-state):
-B--EEE-TTS-EEE--EEEEEEEEEEGGG-TTSPEEEEEEEEEEEES-BTT-EEETTTTEEEEEEE-SSSSS-EEEEEEEEETTEEEEEEEEEE---

Foldseek 3Di:
DDWDWDDDPVGDIDTAKAKDFDKDWDAVVNDLQGHTPDMDGPDIDIDRDAAPWDADPVQRKIKGKDADPDPDDWIKMWIWGDDPNGTYTDDIDTDSHD

pLDDT: mean 89.65, std 10.44, range [44.56, 98.38]

Nearest PDB structures (foldseek):
  6gsn-assembly1_p  TM=3.589E-01  e=7.431E+00  Saccharomyces cerevisiae S288C

Solvent-accessible surface area (backbone atoms only — not comparable to full-atom values): 5909 Å² total; per-residue (Å²): 111,47,71,53,71,49,63,55,101,82,74,51,81,41,74,47,60,44,71,43,78,35,73,49,76,41,31,46,95,74,32,90,91,38,59,78,73,48,75,46,78,78,49,70,50,76,38,61,64,36,43,68,51,52,75,42,83,91,77,40,31,39,39,31,43,46,72,53,100,61,101,56,78,23,29,41,34,40,37,24,40,60,53,98,90,43,65,43,73,76,46,76,50,74,42,87,54,123